Protein AF-A0A4R9QMP4-F1 (afdb_monomer_lite)

Secondary structure (DSSP, 8-state):
-----PPBPTTT--B--TT-TT-EEEEEE-TT---TT--EEEEEE-HHHHHHH-B-SS-B--SGGG----

Structure (mmCIF, N/CA/C/O backbone):
data_AF-A0A4R9QMP4-F1
#
_entry.id   AF-A0A4R9QMP4-F1
#
loop_
_atom_site.group_PDB
_atom_site.id
_atom_site.type_symbol
_atom_site.label_atom_id
_atom_site.label_alt_id
_atom_site.label_comp_id
_atom_site.label_asym_id
_atom_site.label_entity_id
_atom_site.label_seq_id
_atom_site.pdbx_PDB_ins_code
_atom_site.Cartn_x
_atom_site.Cartn_y
_atom_site.Cartn_z
_atom_site.occupancy
_atom_site.B_iso_or_equiv
_atom_site.auth_seq_id
_atom_site.auth_comp_id
_atom_site.auth_asym_id
_atom_site.auth_atom_id
_atom_site.pdbx_PDB_model_num
ATOM 1 N N . MET A 1 1 ? -3.256 27.576 7.284 1.00 38.34 1 MET A N 1
ATOM 2 C CA . MET A 1 1 ? -2.917 26.141 7.338 1.00 38.34 1 MET A CA 1
ATOM 3 C C . MET A 1 1 ? -2.974 25.647 5.911 1.00 38.34 1 MET A C 1
ATOM 5 O O . MET A 1 1 ? -4.043 25.657 5.324 1.00 38.34 1 MET A O 1
ATOM 9 N N . THR A 1 2 ? -1.820 25.410 5.302 1.00 41.31 2 THR A N 1
ATOM 10 C CA . THR A 1 2 ? -1.713 24.925 3.925 1.00 41.31 2 THR A CA 1
ATOM 11 C C . THR A 1 2 ? -2.185 23.477 3.897 1.00 41.31 2 THR A C 1
ATOM 13 O O . THR A 1 2 ? -1.499 22.592 4.403 1.00 41.31 2 THR A O 1
ATOM 16 N N . ASP A 1 3 ? -3.390 23.256 3.372 1.00 44.56 3 ASP A N 1
ATOM 17 C CA . ASP A 1 3 ? -3.923 21.927 3.079 1.00 44.56 3 ASP A CA 1
ATOM 18 C C . ASP A 1 3 ? -2.967 21.269 2.076 1.00 44.56 3 ASP A C 1
ATOM 20 O O . ASP A 1 3 ? -2.943 21.608 0.891 1.00 44.56 3 ASP A O 1
ATOM 24 N N . LYS A 1 4 ? -2.093 20.379 2.559 1.00 51.72 4 LYS A N 1
ATOM 25 C CA . LYS A 1 4 ? -1.463 19.403 1.669 1.00 51.72 4 LYS A CA 1
ATOM 26 C C . LYS A 1 4 ? -2.616 18.628 1.024 1.00 51.72 4 LYS A C 1
ATOM 28 O O . LYS A 1 4 ? -3.491 18.206 1.783 1.00 51.72 4 LYS A O 1
ATOM 33 N N . PRO A 1 5 ? -2.645 18.437 -0.308 1.00 55.06 5 PRO A N 1
ATOM 34 C CA . PRO A 1 5 ? -3.665 17.605 -0.936 1.00 55.06 5 PRO A CA 1
ATOM 35 C C . PRO A 1 5 ? -3.681 16.264 -0.202 1.00 55.06 5 PRO A C 1
ATOM 37 O O . PRO A 1 5 ? -2.655 15.588 -0.116 1.00 55.06 5 PRO A O 1
ATOM 40 N N . GLY A 1 6 ? -4.804 15.976 0.458 1.00 66.06 6 GLY A N 1
ATOM 41 C CA . GLY A 1 6 ? -4.940 14.812 1.319 1.00 66.06 6 GLY A CA 1
ATOM 42 C C . GLY A 1 6 ? -4.633 13.554 0.520 1.00 66.06 6 GLY A C 1
ATOM 43 O O . GLY A 1 6 ? -5.213 13.336 -0.542 1.00 66.06 6 GLY A O 1
ATOM 44 N N . ILE A 1 7 ? -3.700 12.745 1.013 1.00 89.12 7 ILE A N 1
ATOM 45 C CA . ILE A 1 7 ? -3.429 11.433 0.435 1.00 89.12 7 ILE A CA 1
ATOM 46 C C . ILE A 1 7 ? -4.699 10.598 0.614 1.00 89.12 7 ILE A C 1
ATOM 48 O O . ILE A 1 7 ? -5.217 10.502 1.726 1.00 89.12 7 ILE A O 1
ATOM 52 N N . SER A 1 8 ? -5.219 10.039 -0.477 1.00 94.94 8 SER A N 1
ATOM 53 C CA . SER A 1 8 ? -6.459 9.256 -0.470 1.00 94.94 8 SER A CA 1
ATOM 54 C C . SER A 1 8 ? -6.146 7.764 -0.452 1.00 94.94 8 SER A C 1
ATOM 56 O O . SER A 1 8 ? -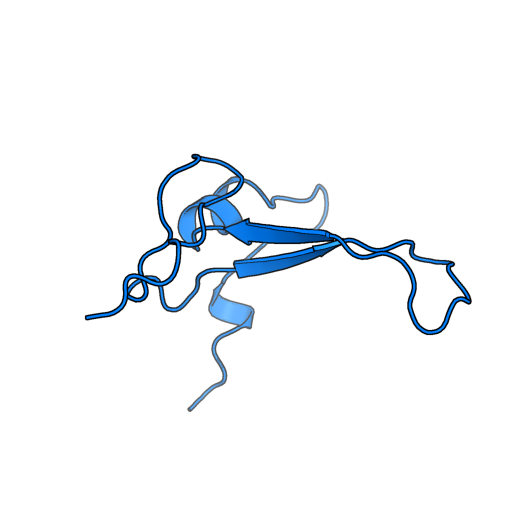5.179 7.312 -1.069 1.00 94.94 8 SER A O 1
ATOM 58 N N . CYS A 1 9 ? -6.949 7.005 0.288 1.00 96.50 9 CYS A N 1
ATOM 59 C CA . CYS A 1 9 ? -6.813 5.563 0.388 1.00 96.50 9 CYS A CA 1
ATOM 60 C C . CYS A 1 9 ? -7.200 4.899 -0.931 1.00 96.50 9 CYS A C 1
ATOM 62 O O . CYS A 1 9 ? -8.326 5.038 -1.397 1.00 96.50 9 CYS A O 1
ATOM 64 N N . TRP A 1 10 ? -6.302 4.097 -1.495 1.00 96.50 10 TRP A N 1
ATOM 65 C CA . TRP A 1 10 ? -6.517 3.405 -2.767 1.00 96.50 10 TRP A CA 1
ATOM 66 C C . TRP A 1 10 ? -7.749 2.486 -2.776 1.00 96.50 10 TRP A C 1
ATOM 68 O O . TRP A 1 10 ? -8.330 2.243 -3.830 1.00 96.50 10 TRP A O 1
ATOM 78 N N . PHE A 1 11 ? -8.155 1.946 -1.621 1.00 96.62 11 PHE A N 1
ATOM 79 C CA . PHE A 1 11 ? -9.268 0.997 -1.555 1.00 96.62 11 PHE A CA 1
ATOM 80 C C . PHE A 1 11 ? -10.644 1.616 -1.300 1.00 96.62 11 PHE A C 1
ATOM 82 O O . PHE A 1 11 ? -11.633 1.027 -1.734 1.00 96.62 11 PHE A O 1
ATOM 89 N N . CYS A 1 12 ? -10.738 2.728 -0.567 1.00 96.75 12 CYS A N 1
ATOM 90 C CA . CYS A 1 12 ? -12.026 3.352 -0.231 1.00 96.75 12 CYS A CA 1
ATOM 91 C C . CYS A 1 12 ? -12.181 4.788 -0.742 1.00 96.75 12 CYS A C 1
ATOM 93 O O . CYS A 1 12 ? -13.256 5.349 -0.575 1.00 96.75 12 CYS A O 1
ATOM 95 N N . ASP A 1 13 ? -11.143 5.365 -1.355 1.00 95.75 13 ASP A N 1
ATOM 96 C CA . ASP A 1 13 ? -11.101 6.741 -1.879 1.00 95.75 13 ASP A CA 1
ATOM 97 C C . ASP A 1 13 ? -11.272 7.846 -0.814 1.00 95.75 13 ASP A C 1
A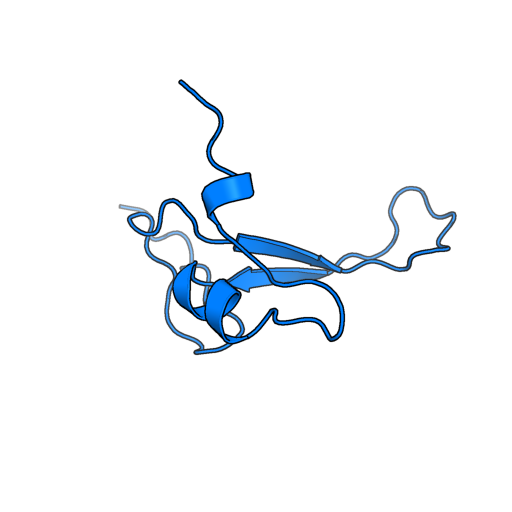TOM 99 O O . ASP A 1 13 ? -11.312 9.036 -1.114 1.00 95.75 13 ASP A O 1
ATOM 103 N N . GLU A 1 14 ? -11.321 7.477 0.467 1.00 95.81 14 GLU A N 1
ATOM 104 C CA . GLU A 1 14 ? -11.382 8.430 1.571 1.00 95.81 14 GLU A CA 1
ATOM 105 C C . GLU A 1 14 ? -9.987 8.947 1.945 1.00 95.81 14 GLU A C 1
ATOM 107 O O . GLU A 1 14 ? -8.976 8.241 1.837 1.00 95.81 14 GLU A O 1
ATOM 112 N N . ARG A 1 15 ? -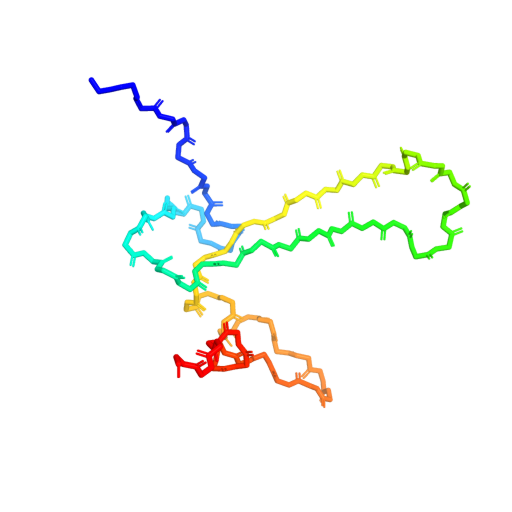9.929 10.188 2.441 1.00 94.88 15 ARG A N 1
ATOM 113 C CA . ARG A 1 15 ? -8.689 10.817 2.912 1.00 94.88 15 ARG A CA 1
ATOM 114 C C . ARG A 1 15 ? -8.069 10.010 4.057 1.00 94.88 15 ARG A C 1
ATOM 116 O O . ARG A 1 15 ? -8.746 9.591 4.995 1.00 94.88 15 ARG A O 1
ATOM 123 N N . ILE A 1 16 ? -6.754 9.830 4.002 1.00 94.62 16 ILE A N 1
ATOM 124 C CA . ILE A 1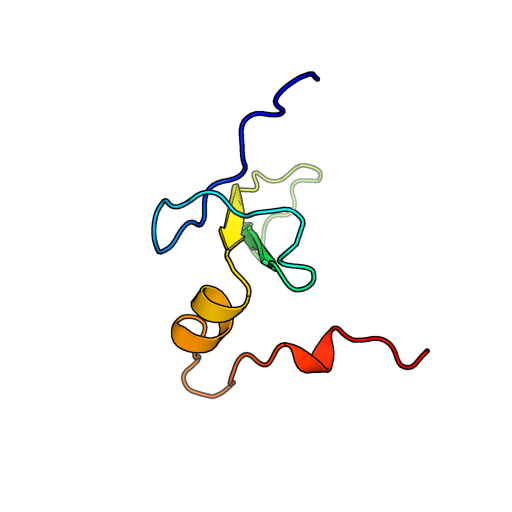 16 ? -5.970 9.267 5.098 1.00 94.62 16 ILE A CA 1
ATOM 125 C C . ILE A 1 16 ? -5.594 10.404 6.041 1.00 94.62 16 ILE A C 1
ATOM 127 O O . ILE A 1 16 ? -4.837 11.314 5.690 1.00 94.62 16 ILE A O 1
ATOM 131 N N . GLU A 1 17 ? -6.141 10.354 7.249 1.00 91.75 17 GLU A N 1
ATOM 132 C CA . GLU A 1 17 ? -5.848 11.336 8.283 1.00 91.75 17 GLU A CA 1
ATOM 133 C C . GLU A 1 17 ? -4.516 11.039 8.970 1.00 91.75 17 GLU A C 1
ATOM 135 O O . GLU A 1 17 ? -4.144 9.892 9.196 1.00 91.75 17 GLU A O 1
ATOM 140 N N . THR A 1 18 ? -3.810 12.090 9.389 1.00 89.19 18 THR A N 1
ATOM 141 C CA . THR A 1 18 ? -2.527 11.952 10.115 1.00 89.19 18 THR A CA 1
ATOM 142 C C . THR A 1 18 ? -2.651 11.257 11.477 1.00 89.19 18 THR A C 1
ATOM 144 O O . THR A 1 18 ? -1.642 10.888 12.083 1.00 89.19 18 THR A O 1
ATOM 147 N N . SER A 1 19 ? -3.879 11.086 11.973 1.00 88.69 19 SER A N 1
ATOM 148 C CA . SER A 1 19 ? -4.193 10.281 13.150 1.00 88.69 19 SER A CA 1
ATOM 149 C C . SER A 1 19 ? -4.075 8.777 12.891 1.00 88.69 19 SER A C 1
ATOM 151 O O . SER A 1 19 ? -3.848 8.037 13.848 1.00 88.69 19 SER A O 1
ATOM 153 N N . ASP A 1 20 ? -4.164 8.321 11.637 1.00 91.12 20 ASP A N 1
ATOM 154 C CA . ASP A 1 20 ? -3.896 6.934 11.258 1.00 91.12 20 ASP A CA 1
ATOM 155 C C . ASP A 1 20 ? -2.381 6.684 11.236 1.00 91.12 20 ASP A C 1
ATOM 157 O O . ASP A 1 20 ? -1.717 6.675 10.199 1.00 91.12 20 ASP A O 1
ATOM 161 N N . ARG A 1 21 ? -1.803 6.525 12.431 1.00 89.00 21 ARG A N 1
ATOM 162 C CA . ARG A 1 21 ? -0.351 6.376 12.639 1.00 89.00 21 ARG A CA 1
ATOM 163 C C . ARG A 1 21 ? 0.240 5.115 12.009 1.00 89.00 21 ARG A C 1
ATOM 165 O O . ARG A 1 21 ? 1.459 5.012 11.931 1.00 89.00 21 ARG A O 1
ATOM 172 N N . GLN A 1 22 ? -0.608 4.176 11.601 1.00 91.56 22 GLN A N 1
ATOM 173 C CA . GLN A 1 22 ? -0.221 2.915 10.975 1.00 91.56 22 GLN A CA 1
ATOM 174 C C . GLN A 1 22 ? -0.648 2.851 9.501 1.00 91.56 22 GLN A C 1
ATOM 176 O O . GLN A 1 22 ? -0.680 1.762 8.926 1.00 91.56 22 GLN A O 1
ATOM 181 N N . ALA A 1 23 ? -1.004 3.990 8.894 1.00 93.06 23 ALA A N 1
ATOM 182 C CA . ALA A 1 23 ? -1.271 4.072 7.465 1.00 93.06 23 ALA A CA 1
ATOM 183 C C . ALA A 1 23 ? -0.090 3.525 6.649 1.00 93.06 23 ALA A C 1
ATOM 185 O O . ALA A 1 23 ? 1.074 3.631 7.042 1.00 93.06 23 ALA A O 1
ATOM 186 N N . VAL A 1 24 ? -0.405 2.929 5.502 1.00 93.25 24 VAL A N 1
ATOM 187 C CA . VAL A 1 24 ? 0.539 2.127 4.719 1.00 93.25 24 VAL A CA 1
ATOM 188 C C . VAL A 1 24 ? 0.830 2.812 3.389 1.00 93.25 24 VAL A C 1
ATOM 190 O O . VAL A 1 24 ? -0.091 3.220 2.684 1.00 93.25 24 VAL A O 1
ATOM 193 N N . GLU A 1 25 ? 2.109 2.877 3.024 1.00 94.56 25 GLU A N 1
ATOM 194 C CA . GLU A 1 25 ? 2.573 3.183 1.669 1.00 94.56 25 GLU A CA 1
ATOM 195 C C . GLU A 1 25 ? 3.054 1.886 1.000 1.00 94.56 25 GLU A C 1
ATOM 197 O O . GLU A 1 25 ? 3.848 1.137 1.570 1.00 94.56 25 GLU A O 1
ATOM 202 N N . ILE A 1 26 ? 2.578 1.617 -0.215 1.00 93.94 26 ILE A N 1
ATOM 203 C CA . ILE A 1 26 ? 3.037 0.516 -1.064 1.00 93.94 26 ILE A CA 1
ATOM 204 C C . ILE A 1 26 ? 3.715 1.112 -2.289 1.00 93.94 26 ILE A C 1
ATOM 206 O O . ILE A 1 26 ? 3.080 1.826 -3.061 1.00 93.94 26 ILE A O 1
ATOM 210 N N . SER A 1 27 ? 4.977 0.754 -2.507 1.00 93.50 27 SER A N 1
ATOM 211 C CA . SER A 1 27 ? 5.677 1.019 -3.762 1.00 93.50 27 SER A CA 1
ATOM 212 C C . SER A 1 27 ? 5.583 -0.187 -4.696 1.00 93.50 27 SER A C 1
ATOM 214 O O . SER A 1 27 ? 5.946 -1.310 -4.343 1.00 93.50 27 SER A O 1
ATOM 216 N N . VAL A 1 28 ? 5.096 0.047 -5.912 1.00 94.25 28 VAL A N 1
ATOM 217 C CA . VAL A 1 28 ? 5.015 -0.945 -6.986 1.00 94.25 28 VAL A CA 1
ATOM 218 C C . VAL A 1 28 ? 6.046 -0.586 -8.046 1.00 94.25 28 VAL A C 1
ATOM 220 O O . VAL A 1 28 ? 6.051 0.529 -8.565 1.00 94.25 28 VAL A O 1
ATOM 223 N N . ARG A 1 29 ? 6.922 -1.540 -8.363 1.00 94.25 29 ARG A N 1
ATOM 224 C CA . ARG A 1 29 ? 7.983 -1.412 -9.369 1.00 94.25 29 ARG A CA 1
ATOM 225 C C . ARG A 1 29 ? 8.209 -2.738 -10.086 1.00 94.25 29 ARG A C 1
ATOM 227 O O . ARG A 1 29 ? 7.856 -3.798 -9.566 1.00 94.25 29 ARG A O 1
ATOM 234 N N . ASN A 1 30 ? 8.844 -2.679 -11.251 1.00 94.62 30 ASN A N 1
ATOM 235 C CA . ASN A 1 30 ? 9.274 -3.867 -11.983 1.00 94.62 30 ASN A CA 1
ATOM 236 C C . ASN A 1 30 ? 10.376 -4.607 -11.208 1.00 94.62 30 ASN A C 1
ATOM 238 O O . ASN A 1 30 ? 11.403 -4.021 -10.877 1.00 94.62 30 ASN A O 1
ATOM 242 N N . LEU A 1 31 ? 10.169 -5.899 -10.932 1.00 93.56 31 LEU A N 1
ATOM 243 C CA . LEU A 1 31 ? 11.079 -6.711 -10.107 1.00 93.56 31 LEU A CA 1
ATOM 244 C C . LEU A 1 31 ? 12.464 -6.918 -10.741 1.00 93.56 31 LEU A C 1
ATOM 246 O O . LEU A 1 31 ? 13.453 -7.007 -10.024 1.00 93.56 31 LEU A O 1
ATOM 250 N N . TRP A 1 32 ? 12.517 -7.005 -12.069 1.00 94.56 32 TRP A N 1
ATOM 251 C CA . TRP A 1 32 ? 13.724 -7.319 -12.843 1.00 94.56 32 TRP A CA 1
ATOM 252 C C . TRP A 1 32 ? 14.183 -6.138 -13.700 1.00 94.56 32 TRP A C 1
ATOM 254 O O . TRP A 1 32 ? 14.706 -6.332 -14.791 1.00 94.56 32 TRP A O 1
ATOM 264 N N . SER A 1 33 ? 13.881 -4.914 -13.265 1.00 91.19 33 SER A N 1
ATOM 265 C CA . SER A 1 33 ? 14.370 -3.723 -13.953 1.00 91.19 33 SER A CA 1
ATOM 266 C C . SER A 1 33 ? 15.804 -3.447 -13.531 1.00 91.19 33 SER A C 1
ATOM 268 O O . SER A 1 33 ? 16.066 -3.332 -12.335 1.00 91.19 33 SER A O 1
ATOM 270 N N . ASP A 1 34 ? 16.688 -3.285 -14.511 1.00 89.56 34 ASP A N 1
ATOM 271 C CA . ASP A 1 34 ? 18.090 -2.902 -14.300 1.00 89.56 34 ASP A CA 1
ATOM 272 C C . ASP A 1 34 ? 18.305 -1.381 -14.459 1.00 89.56 34 ASP A C 1
ATOM 274 O O . ASP A 1 34 ? 19.433 -0.899 -14.473 1.00 89.56 34 ASP A O 1
ATOM 278 N N . GLU A 1 35 ? 17.222 -0.615 -14.618 1.00 93.31 35 GLU A N 1
ATOM 279 C CA . GLU A 1 35 ? 17.261 0.848 -14.688 1.00 93.31 35 GLU A CA 1
ATOM 280 C C . GLU A 1 35 ? 17.457 1.459 -13.292 1.00 93.31 35 GLU A C 1
ATOM 282 O O . GLU A 1 35 ? 16.683 1.163 -12.378 1.00 93.31 35 GLU A O 1
ATOM 287 N N . ASP A 1 36 ? 18.436 2.360 -13.151 1.00 81.44 36 ASP A N 1
ATOM 288 C CA . ASP A 1 36 ? 18.736 3.055 -11.887 1.00 81.44 36 ASP A CA 1
ATOM 289 C C . ASP A 1 36 ? 17.523 3.836 -11.334 1.00 81.44 36 ASP A C 1
ATOM 291 O O . ASP A 1 36 ? 17.300 3.854 -10.125 1.00 81.44 36 ASP A O 1
ATOM 295 N N . ASP A 1 37 ? 16.697 4.403 -12.223 1.00 85.25 37 ASP A N 1
ATOM 296 C CA . ASP A 1 37 ? 15.468 5.152 -11.911 1.00 85.25 37 ASP A CA 1
ATOM 297 C C . ASP A 1 37 ? 14.231 4.498 -12.553 1.00 85.25 37 ASP A C 1
ATOM 299 O O . ASP A 1 37 ? 13.431 5.141 -13.239 1.00 85.25 37 ASP A O 1
ATOM 303 N N . ALA A 1 38 ? 14.080 3.186 -12.356 1.00 89.06 38 ALA A N 1
ATOM 304 C CA . ALA A 1 38 ? 12.940 2.446 -12.887 1.00 89.06 38 ALA A CA 1
ATOM 305 C C . ALA A 1 38 ? 11.594 3.084 -12.463 1.00 89.06 38 ALA A C 1
ATOM 307 O O . ALA A 1 38 ? 11.419 3.430 -11.286 1.00 89.06 38 ALA A O 1
ATOM 308 N N . PRO A 1 39 ? 10.601 3.179 -13.370 1.00 92.44 39 PRO A N 1
ATOM 309 C CA . PRO A 1 39 ? 9.284 3.711 -13.042 1.00 92.44 39 PRO A CA 1
ATOM 310 C C . PRO A 1 39 ? 8.658 3.027 -11.820 1.00 92.44 39 PRO A C 1
ATOM 312 O O . PRO A 1 39 ? 8.612 1.796 -11.722 1.00 92.44 39 PRO A O 1
ATOM 315 N N . MET A 1 40 ? 8.135 3.843 -10.906 1.00 93.62 40 MET A N 1
ATOM 316 C CA . MET A 1 40 ? 7.484 3.401 -9.677 1.00 93.62 40 MET A CA 1
ATOM 317 C C . MET A 1 40 ? 6.118 4.064 -9.528 1.00 93.62 40 MET A C 1
ATOM 319 O O . MET A 1 40 ? 5.936 5.235 -9.859 1.00 93.62 40 MET A O 1
ATOM 323 N N . GLN A 1 41 ? 5.168 3.313 -8.978 1.00 94.31 41 GLN A N 1
ATOM 324 C CA . GLN A 1 41 ? 3.883 3.834 -8.538 1.00 94.31 41 GLN A CA 1
ATOM 325 C C . GLN A 1 41 ? 3.734 3.649 -7.030 1.00 94.31 41 GLN A C 1
ATOM 327 O O . GLN A 1 41 ? 4.018 2.575 -6.501 1.00 94.31 41 GLN A O 1
ATOM 332 N N . TYR A 1 42 ? 3.244 4.683 -6.353 1.00 94.00 42 TYR A N 1
ATOM 333 C CA . TYR A 1 42 ? 2.922 4.635 -4.932 1.00 94.00 42 TYR A CA 1
ATOM 334 C C . TYR A 1 42 ? 1.415 4.512 -4.735 1.00 94.00 42 TYR A C 1
ATOM 336 O O . TYR A 1 42 ? 0.638 5.237 -5.359 1.00 94.00 42 TYR A O 1
ATOM 344 N N . LEU A 1 43 ? 1.014 3.601 -3.854 1.00 95.56 43 LEU A N 1
ATOM 345 C CA . LEU A 1 43 ? -0.349 3.452 -3.362 1.00 95.56 43 LEU A CA 1
ATOM 346 C C . LEU A 1 43 ? -0.354 3.729 -1.862 1.00 95.56 43 LEU A C 1
ATOM 348 O O . LEU A 1 43 ? 0.562 3.323 -1.151 1.00 95.56 43 LEU A O 1
ATOM 352 N N . TYR A 1 44 ? -1.412 4.364 -1.377 1.00 95.56 44 TYR A N 1
ATOM 353 C CA . TYR A 1 44 ? -1.553 4.717 0.031 1.00 95.56 44 TYR A CA 1
ATOM 354 C C . TYR A 1 44 ? -2.834 4.125 0.584 1.00 95.56 44 TYR A C 1
ATOM 356 O O . TYR A 1 44 ? -3.854 4.151 -0.100 1.00 95.56 44 TYR A O 1
ATOM 364 N N . LEU A 1 45 ? -2.795 3.592 1.802 1.00 96.12 45 LEU A N 1
ATOM 365 C CA . LEU A 1 45 ? -3.915 2.881 2.413 1.00 96.12 45 LEU A CA 1
ATOM 366 C C . LEU A 1 45 ? -4.100 3.299 3.867 1.00 96.12 45 LEU A C 1
ATOM 368 O O . LEU A 1 45 ? -3.118 3.472 4.592 1.00 96.12 45 LEU A O 1
ATOM 372 N N . HIS A 1 46 ? -5.352 3.338 4.326 1.00 96.19 46 HIS A N 1
ATOM 373 C CA . HIS A 1 46 ? -5.610 3.252 5.762 1.00 96.19 46 HIS A CA 1
ATOM 374 C C . HIS A 1 46 ? -5.076 1.935 6.317 1.00 96.19 46 HIS A C 1
A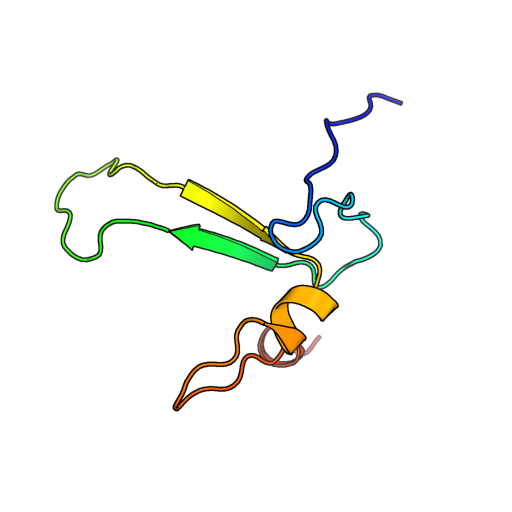TOM 376 O O . HIS A 1 46 ? -5.131 0.896 5.648 1.00 96.19 46 HIS A O 1
ATOM 382 N N . SER A 1 47 ? -4.655 1.967 7.574 1.00 94.56 47 SER A N 1
ATOM 383 C CA . SER A 1 47 ? -4.217 0.790 8.325 1.00 94.56 47 SER A CA 1
ATOM 384 C C . SER A 1 47 ? -5.264 -0.333 8.302 1.00 94.56 47 SER A C 1
ATOM 386 O O . SER A 1 47 ? -4.951 -1.476 7.961 1.00 94.56 47 SER A O 1
ATOM 388 N N . ILE A 1 48 ? -6.533 -0.001 8.563 1.00 95.00 48 ILE A N 1
ATOM 389 C CA . ILE A 1 48 ? -7.643 -0.966 8.542 1.00 95.00 48 ILE A CA 1
ATOM 390 C C . ILE A 1 48 ? -7.880 -1.554 7.145 1.00 95.00 48 ILE A C 1
ATOM 392 O O . ILE A 1 48 ? -7.972 -2.771 6.990 1.00 95.00 48 ILE A O 1
ATOM 396 N N . CYS A 1 49 ? -7.882 -0.713 6.106 1.00 96.44 49 CYS A N 1
ATOM 397 C CA . CYS A 1 49 ? -8.069 -1.165 4.729 1.00 96.44 49 CYS A CA 1
ATOM 398 C C . CYS A 1 49 ? -6.944 -2.112 4.290 1.00 96.44 49 CYS A C 1
ATOM 400 O O . CYS A 1 49 ? -7.202 -3.078 3.569 1.00 96.44 49 CYS A O 1
ATOM 402 N N . ALA A 1 50 ? -5.709 -1.852 4.728 1.00 94.94 50 ALA A N 1
ATOM 403 C CA . ALA A 1 50 ? -4.571 -2.720 4.466 1.00 94.94 50 ALA A CA 1
ATOM 404 C C . ALA A 1 50 ? -4.743 -4.096 5.131 1.00 94.94 50 ALA A C 1
ATOM 406 O O . ALA A 1 50 ? -4.600 -5.116 4.458 1.00 94.94 50 ALA A O 1
ATOM 407 N N . VAL A 1 51 ? -5.122 -4.147 6.413 1.00 93.94 51 VAL A N 1
ATOM 408 C CA . VAL A 1 51 ? -5.377 -5.414 7.127 1.00 93.94 51 VAL A CA 1
ATOM 409 C C . VAL A 1 51 ? -6.512 -6.205 6.488 1.00 93.94 51 VAL A C 1
ATOM 411 O O . VAL A 1 51 ? -6.413 -7.418 6.356 1.00 93.94 51 VAL A O 1
ATOM 414 N N . GLU A 1 52 ? -7.580 -5.563 6.042 1.00 94.94 52 GLU A N 1
ATOM 415 C CA . GLU A 1 52 ? -8.700 -6.299 5.454 1.00 94.94 52 GLU A CA 1
ATOM 416 C C . GLU A 1 52 ? -8.381 -6.841 4.057 1.00 94.94 52 GLU A C 1
ATOM 418 O O . GLU A 1 52 ? -8.792 -7.952 3.714 1.00 94.94 52 GLU A O 1
ATOM 423 N N . ARG A 1 53 ? -7.643 -6.076 3.241 1.00 95.31 53 ARG A N 1
ATOM 424 C CA . ARG A 1 53 ? -7.527 -6.350 1.800 1.00 95.31 53 ARG A CA 1
ATOM 425 C C . ARG A 1 53 ? -6.170 -6.885 1.347 1.00 95.31 53 ARG A C 1
ATOM 427 O O . ARG A 1 53 ? -6.125 -7.586 0.339 1.00 95.31 53 ARG A O 1
ATOM 434 N N . LEU A 1 54 ? -5.074 -6.650 2.072 1.00 93.12 54 LEU A N 1
ATOM 435 C CA . LEU A 1 54 ? -3.744 -7.184 1.724 1.00 93.12 54 LEU A CA 1
ATOM 436 C C . LEU A 1 54 ? -3.531 -8.608 2.252 1.00 93.12 54 LEU A C 1
ATOM 438 O O . LEU A 1 54 ? -2.525 -8.930 2.881 1.00 93.12 54 LEU A O 1
ATOM 442 N N . GLN A 1 55 ? -4.488 -9.495 1.998 1.00 93.19 55 GLN A N 1
ATOM 443 C CA . GLN A 1 55 ? -4.443 -10.865 2.493 1.00 93.19 55 GLN A CA 1
ATOM 444 C C . GLN A 1 55 ? -3.982 -11.818 1.392 1.00 93.19 55 GLN A C 1
ATOM 446 O O . GLN A 1 55 ? -4.752 -12.242 0.533 1.00 93.19 55 GLN A O 1
ATOM 451 N N . GLY A 1 56 ? -2.697 -12.167 1.431 1.00 90.31 56 GLY A N 1
ATOM 452 C CA . GLY A 1 56 ? -2.107 -13.138 0.521 1.00 90.31 56 GLY A CA 1
ATOM 453 C C . GLY A 1 56 ? -2.592 -14.567 0.786 1.00 90.31 56 GLY A C 1
ATOM 454 O O . GLY A 1 56 ? -3.101 -14.910 1.857 1.00 90.31 56 GLY A O 1
ATOM 455 N N . LYS A 1 57 ? -2.380 -15.443 -0.203 1.00 92.50 57 LYS A N 1
ATOM 456 C CA . LYS A 1 57 ? -2.724 -16.872 -0.108 1.00 92.50 57 LYS A CA 1
ATOM 457 C C . LYS A 1 57 ? -1.934 -17.596 0.990 1.00 92.50 57 LYS A C 1
ATOM 459 O O . LYS A 1 57 ? -2.485 -18.466 1.653 1.00 92.50 57 LYS A O 1
ATOM 464 N N . GLY A 1 58 ? -0.657 -17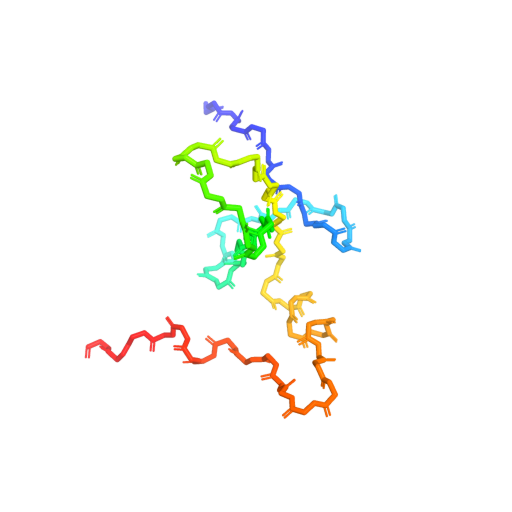.247 1.158 1.00 91.44 58 GLY A N 1
ATOM 465 C CA . GLY A 1 58 ? 0.248 -17.866 2.137 1.00 91.44 58 GLY A CA 1
ATOM 466 C C . GLY A 1 58 ? 0.775 -16.920 3.214 1.00 91.44 58 GLY A C 1
ATOM 467 O O . GLY A 1 58 ? 1.462 -17.369 4.120 1.00 91.44 58 GLY A O 1
ATOM 468 N N . MET A 1 59 ? 0.468 -15.626 3.129 1.00 85.62 59 MET A N 1
ATOM 469 C CA . MET A 1 59 ? 0.953 -14.612 4.062 1.00 85.62 59 MET A CA 1
ATOM 470 C C . MET A 1 59 ? -0.189 -13.670 4.415 1.00 85.62 59 MET A C 1
ATOM 472 O O . MET A 1 59 ? -0.936 -13.241 3.534 1.00 85.62 59 MET A O 1
ATOM 476 N N . LYS A 1 60 ? -0.323 -13.368 5.704 1.00 88.25 60 LYS A N 1
ATOM 477 C CA . LYS A 1 60 ? -1.313 -12.432 6.229 1.00 88.25 60 LYS A CA 1
ATOM 478 C C . LYS A 1 60 ? -0.621 -11.113 6.530 1.00 88.25 60 LYS A C 1
ATOM 480 O O . LYS A 1 60 ? 0.440 -11.116 7.147 1.00 88.25 60 LYS A O 1
ATOM 485 N N . PHE A 1 61 ? -1.198 -10.006 6.076 1.00 89.19 61 PHE A N 1
ATOM 486 C CA . PHE A 1 61 ? -0.695 -8.685 6.437 1.00 89.19 61 PHE A CA 1
ATOM 487 C C . PHE A 1 61 ? -1.127 -8.350 7.867 1.00 89.19 61 PHE A C 1
ATOM 489 O O . PHE A 1 61 ? -2.312 -8.465 8.190 1.00 89.19 61 PHE A O 1
ATOM 496 N N . GLN A 1 62 ? -0.167 -7.961 8.708 1.00 86.06 62 GLN A N 1
ATOM 497 C CA . GLN A 1 62 ? -0.370 -7.573 10.104 1.00 86.06 62 GLN A CA 1
ATOM 498 C C . GLN A 1 62 ? 0.411 -6.285 10.391 1.00 86.06 62 GLN A C 1
ATOM 500 O O . GLN A 1 62 ? 1.544 -6.126 9.938 1.00 86.06 62 GLN A O 1
ATOM 505 N N . LEU A 1 63 ? -0.213 -5.346 11.107 1.00 83.00 63 LEU A N 1
ATOM 506 C CA . LEU A 1 63 ? 0.352 -4.012 11.360 1.00 83.00 63 LEU A CA 1
ATOM 507 C C . LEU A 1 63 ? 1.368 -3.984 12.511 1.00 83.00 63 LEU A C 1
ATOM 509 O O . LEU A 1 63 ? 2.213 -3.094 12.563 1.00 83.00 63 LEU A O 1
ATOM 513 N N . ASP A 1 64 ? 1.282 -4.939 13.434 1.00 75.25 64 ASP A N 1
ATOM 514 C CA . ASP A 1 64 ? 2.149 -5.072 14.612 1.00 75.25 64 ASP A CA 1
ATOM 515 C C . ASP A 1 64 ? 3.616 -5.367 14.257 1.00 75.25 64 ASP A C 1
ATOM 517 O O . ASP A 1 64 ? 4.520 -5.041 15.022 1.00 75.25 64 ASP A O 1
ATOM 521 N N . VAL A 1 65 ? 3.877 -5.883 13.054 1.00 64.25 65 VAL A N 1
ATOM 522 C CA . VAL A 1 65 ? 5.236 -6.064 12.515 1.00 64.25 65 VAL A CA 1
ATOM 523 C C . VAL A 1 65 ? 5.970 -4.725 12.332 1.00 64.25 65 VAL A C 1
ATOM 525 O O . VAL A 1 65 ? 7.198 -4.687 12.366 1.00 64.25 65 VAL A O 1
ATOM 528 N N . PHE A 1 66 ? 5.243 -3.616 12.160 1.00 63.50 66 PHE A N 1
ATOM 529 C CA . PHE A 1 66 ? 5.827 -2.292 11.906 1.00 63.50 66 PHE A CA 1
ATOM 530 C C . PHE A 1 66 ? 6.018 -1.443 13.165 1.00 63.50 66 PHE A C 1
ATOM 532 O O . PHE A 1 66 ? 6.619 -0.370 13.096 1.00 63.50 66 PHE A O 1
ATOM 539 N N . THR A 1 67 ? 5.534 -1.892 14.324 1.00 59.78 67 THR A N 1
ATOM 540 C CA . THR A 1 67 ? 5.826 -1.220 15.592 1.00 59.78 67 THR A CA 1
ATOM 541 C C . THR A 1 67 ? 7.193 -1.668 16.091 1.00 59.78 67 THR A C 1
ATOM 543 O O . THR A 1 67 ? 7.342 -2.784 16.583 1.00 59.78 67 THR A O 1
ATOM 546 N N . ALA A 1 68 ? 8.204 -0.805 15.960 1.00 56.09 68 ALA A N 1
ATOM 547 C CA . ALA A 1 68 ? 9.468 -1.013 16.657 1.00 56.09 68 ALA A CA 1
ATOM 548 C C . ALA A 1 68 ? 9.193 -1.111 18.173 1.00 56.09 68 ALA A C 1
ATOM 550 O O . ALA A 1 68 ? 8.395 -0.318 18.685 1.00 56.09 68 ALA A O 1
ATOM 551 N N . PRO A 1 69 ? 9.813 -2.058 18.903 1.00 54.72 69 PRO A N 1
ATOM 552 C CA . PRO A 1 69 ? 9.795 -2.000 20.355 1.00 54.72 69 PRO A CA 1
ATOM 553 C C . PRO A 1 69 ? 10.505 -0.705 20.761 1.00 54.72 69 PRO A C 1
ATOM 555 O O . PRO A 1 69 ? 11.622 -0.449 20.310 1.00 54.72 69 PRO A O 1
ATOM 558 N N . ASN A 1 70 ? 9.808 0.127 21.534 1.00 50.09 70 ASN A N 1
ATOM 559 C CA . ASN A 1 70 ? 10.369 1.348 22.112 1.00 50.09 70 ASN A CA 1
ATOM 560 C C . ASN A 1 70 ? 11.630 1.054 22.932 1.00 50.09 70 ASN A C 1
ATOM 562 O O . ASN A 1 70 ? 11.636 0.019 23.640 1.00 50.09 70 ASN A O 1
#

Radius of gyration: 14.55 Å; chains: 1; bounding box: 31×44×37 Å

Foldseek 3Di:
DDPDPFQAAPPPRHGDDPVLVLKDKDKDFDPPDPDPCGDIDIGIHRPVRCQVPVCDPPDGDDSVVVDDDD

Sequence (70 aa):
MTDKPGISCWFCDERIETSDRQAVEISVRNLWSDEDDAPMQYLYLHSICAVERLQGKGMKFQLDVFTAPN

pLDDT: mean 85.69, std 15.41, range [38.34, 96.75]